Protein AF-A0A9E3FYX6-F1 (afdb_monomer_lite)

Radius of gyration: 22.77 Å; chains: 1; bounding box: 39×69×64 Å

Foldseek 3Di:
DDDDDDPDDDDDDDDDDDDDDDDDDPDDDDDDDDDDDDDDDDDDDDDDDDDPPVPPLPQDDQQKKWWKWWPPDPVTDIQIAGEHCPDPDSVVRHHYCPDQVNVVVSRDDAQDWDWGADPNDTIIMHGHDMGDPVVPPD

Structure (mmCIF, N/CA/C/O backbone):
data_AF-A0A9E3FYX6-F1
#
_entry.id   AF-A0A9E3FYX6-F1
#
loop_
_atom_site.group_PDB
_atom_site.id
_atom_site.type_symbol
_atom_site.label_atom_id
_atom_site.label_alt_id
_atom_site.label_comp_id
_atom_site.label_asym_id
_atom_site.label_entity_id
_atom_site.label_seq_id
_atom_site.pdbx_PDB_ins_code
_atom_site.Cartn_x
_atom_site.Cartn_y
_atom_site.Cartn_z
_atom_site.occupancy
_atom_site.B_iso_or_equiv
_atom_site.auth_seq_id
_atom_site.auth_comp_id
_atom_site.auth_asym_id
_atom_site.auth_atom_id
_atom_site.pdbx_PDB_model_num
ATOM 1 N N . MET A 1 1 ? -18.990 -51.224 -11.702 1.00 45.44 1 MET A N 1
ATOM 2 C CA . MET A 1 1 ? -17.592 -50.749 -11.604 1.00 45.44 1 MET A CA 1
ATOM 3 C C . MET A 1 1 ? -17.280 -50.502 -10.133 1.00 45.44 1 MET A C 1
ATOM 5 O O . MET A 1 1 ? -18.096 -49.876 -9.473 1.00 45.44 1 MET A O 1
ATOM 9 N N . LYS A 1 2 ? -16.197 -51.072 -9.587 1.00 49.16 2 LYS A N 1
ATOM 10 C CA . LYS A 1 2 ? -15.814 -50.928 -8.168 1.00 49.16 2 LYS A CA 1
ATOM 11 C C . LYS A 1 2 ? -14.742 -49.840 -8.057 1.00 49.16 2 LYS A C 1
ATOM 13 O O . LYS A 1 2 ? -13.663 -50.016 -8.612 1.00 49.16 2 LYS A O 1
ATOM 18 N N . ILE A 1 3 ? -15.045 -48.737 -7.376 1.00 63.88 3 ILE A N 1
ATOM 19 C CA . ILE A 1 3 ? -14.116 -47.618 -7.166 1.00 63.88 3 ILE A CA 1
ATOM 20 C C . ILE A 1 3 ? -13.373 -47.877 -5.850 1.00 63.88 3 ILE A C 1
ATOM 22 O O . ILE A 1 3 ? -14.009 -48.060 -4.814 1.00 63.88 3 ILE A O 1
ATOM 26 N N . LYS A 1 4 ? -12.040 -47.950 -5.890 1.00 62.31 4 LYS A N 1
ATOM 27 C CA . LYS A 1 4 ? -11.198 -48.018 -4.685 1.00 62.31 4 LYS A CA 1
ATOM 28 C C . LYS A 1 4 ? -10.793 -46.593 -4.284 1.00 62.31 4 LYS A C 1
ATOM 30 O O . LYS A 1 4 ? -10.414 -45.836 -5.177 1.00 62.31 4 LYS A O 1
ATOM 35 N N . PRO A 1 5 ? -10.838 -46.218 -2.994 1.00 61.34 5 PRO A N 1
ATOM 36 C CA . PRO A 1 5 ? -10.352 -44.915 -2.561 1.00 61.34 5 PRO A CA 1
ATOM 37 C C . PRO A 1 5 ? -8.818 -44.869 -2.620 1.00 61.34 5 PRO A C 1
ATOM 39 O O . PRO A 1 5 ? -8.138 -45.788 -2.161 1.00 61.34 5 PRO A O 1
ATOM 42 N N . LEU A 1 6 ? -8.286 -43.797 -3.207 1.00 60.59 6 LEU A N 1
ATOM 43 C CA . LEU A 1 6 ? -6.866 -43.455 -3.172 1.00 60.59 6 LEU A CA 1
ATOM 44 C C . LEU A 1 6 ? -6.511 -42.990 -1.755 1.00 60.59 6 LEU A C 1
ATOM 46 O O . LEU A 1 6 ? -7.204 -42.147 -1.187 1.00 60.59 6 LEU A O 1
ATOM 50 N N . GLN A 1 7 ? -5.445 -43.554 -1.182 1.00 51.91 7 GLN A N 1
ATOM 51 C CA . GLN A 1 7 ? -4.883 -43.084 0.082 1.00 51.91 7 GLN A CA 1
ATOM 52 C C . GLN A 1 7 ? -4.439 -41.629 -0.087 1.00 51.91 7 GLN A C 1
ATOM 54 O O . GLN A 1 7 ? -3.492 -41.333 -0.812 1.00 51.91 7 GLN A O 1
ATOM 59 N N . GLN A 1 8 ? -5.155 -40.723 0.570 1.00 53.97 8 GLN A N 1
ATOM 60 C CA . GLN A 1 8 ? -4.814 -39.314 0.630 1.00 53.97 8 GLN A CA 1
ATOM 61 C C . GLN A 1 8 ? -3.726 -39.142 1.693 1.00 53.97 8 GLN A C 1
ATOM 63 O O . GLN A 1 8 ? -3.966 -39.358 2.881 1.00 53.97 8 GLN A O 1
ATOM 68 N N . ALA A 1 9 ? -2.511 -38.811 1.253 1.00 54.56 9 ALA A N 1
ATOM 69 C CA . ALA A 1 9 ? -1.420 -38.438 2.143 1.00 54.56 9 ALA A CA 1
ATOM 70 C C . ALA A 1 9 ? -1.860 -37.250 3.012 1.00 54.56 9 ALA A C 1
ATOM 72 O O . ALA A 1 9 ? -2.461 -36.296 2.512 1.00 54.56 9 ALA A O 1
ATOM 73 N N . ALA A 1 10 ? -1.594 -37.333 4.315 1.00 54.94 10 ALA A N 1
ATOM 74 C CA . ALA A 1 10 ? -1.919 -36.282 5.264 1.00 54.94 10 ALA A CA 1
ATOM 75 C C . ALA A 1 10 ? -1.184 -34.992 4.868 1.00 54.94 10 ALA A C 1
ATOM 77 O O . ALA A 1 10 ? 0.033 -34.892 5.013 1.00 54.94 10 ALA A O 1
ATOM 78 N N . ALA A 1 11 ? -1.927 -34.012 4.352 1.00 58.59 11 ALA A N 1
ATOM 79 C CA . ALA A 1 11 ? -1.428 -32.658 4.194 1.00 58.59 11 ALA A CA 1
ATOM 80 C C . ALA A 1 11 ? -1.087 -32.130 5.593 1.00 58.59 11 ALA A C 1
ATOM 82 O O . ALA A 1 11 ? -1.967 -32.021 6.452 1.00 58.59 11 ALA A O 1
ATOM 83 N N . GLY A 1 12 ? 0.199 -31.873 5.839 1.00 54.84 12 GLY A N 1
ATOM 84 C CA . GLY A 1 12 ? 0.661 -31.261 7.077 1.00 54.84 12 GLY A CA 1
ATOM 85 C C . GLY A 1 12 ? -0.101 -29.960 7.306 1.00 54.84 12 GLY A C 1
ATOM 86 O O . GLY A 1 12 ? -0.086 -29.068 6.461 1.00 54.84 12 GLY A O 1
ATOM 87 N N . ARG A 1 13 ? -0.812 -29.872 8.432 1.00 56.62 13 ARG A N 1
ATOM 88 C CA . ARG A 1 13 ? -1.438 -28.627 8.876 1.00 56.62 13 ARG A CA 1
ATOM 89 C C . ARG A 1 13 ? -0.321 -27.687 9.320 1.00 56.62 13 ARG A C 1
ATOM 91 O O . ARG A 1 13 ? 0.175 -27.814 10.434 1.00 56.62 13 ARG A O 1
ATOM 98 N N . GLY A 1 14 ? 0.097 -26.791 8.432 1.00 55.06 14 GLY A N 1
ATOM 99 C CA . GLY A 1 14 ? 0.843 -25.599 8.819 1.00 55.06 14 GLY A CA 1
ATOM 100 C C . GLY A 1 14 ? -0.119 -24.638 9.508 1.00 55.06 14 GLY A C 1
ATOM 101 O O . GLY A 1 14 ? -1.169 -24.318 8.953 1.00 55.06 14 GLY A O 1
ATOM 102 N N . TYR A 1 15 ? 0.198 -24.235 10.733 1.00 56.19 15 TYR A N 1
ATOM 103 C CA . TYR A 1 15 ? -0.530 -23.183 11.431 1.00 56.19 15 TYR A CA 1
ATOM 104 C C . TYR A 1 15 ? 0.103 -21.845 11.039 1.00 56.19 15 TYR A C 1
ATOM 106 O O . TYR A 1 15 ? 1.307 -21.674 11.212 1.00 56.19 15 TYR A O 1
ATOM 114 N N . SER A 1 16 ? -0.684 -20.913 10.500 1.00 58.44 16 SER A N 1
ATOM 115 C CA . SER A 1 16 ? -0.270 -19.511 10.390 1.00 58.44 16 SER A CA 1
ATOM 116 C C . SER A 1 16 ? -0.532 -18.835 11.733 1.00 58.44 16 SER A C 1
ATOM 118 O O . SER A 1 16 ? -1.682 -18.729 12.160 1.00 58.44 16 SER A O 1
ATOM 120 N N . GLU A 1 17 ? 0.527 -18.418 12.425 1.00 63.53 17 GLU A N 1
ATOM 121 C CA . GLU A 1 17 ? 0.409 -17.544 13.592 1.00 63.53 17 GLU A CA 1
ATOM 122 C C . GLU A 1 17 ? 0.192 -16.102 13.126 1.00 63.53 17 GLU A C 1
ATOM 124 O O . GLU A 1 17 ? 0.995 -15.554 12.376 1.00 63.53 17 GLU A O 1
ATOM 129 N N . HIS A 1 18 ? -0.889 -15.482 13.594 1.00 46.44 18 HIS A N 1
ATOM 130 C CA . HIS A 1 18 ? -1.141 -14.055 13.423 1.00 46.44 18 HIS A CA 1
ATOM 131 C C . HIS A 1 18 ? -0.705 -13.329 14.701 1.00 46.44 18 HIS A C 1
ATOM 133 O O . HIS A 1 18 ? -1.180 -13.660 15.790 1.00 46.44 18 HIS A O 1
ATOM 139 N N . ARG A 1 19 ? 0.192 -12.340 14.593 1.00 58.66 19 ARG A N 1
ATOM 140 C CA . ARG A 1 19 ? 0.553 -11.445 15.705 1.00 58.66 19 ARG A CA 1
ATOM 141 C C . ARG A 1 19 ? 0.004 -10.047 15.451 1.00 58.66 19 ARG A C 1
ATOM 143 O O . ARG A 1 19 ? 0.221 -9.477 14.394 1.00 58.66 19 ARG A O 1
ATOM 150 N N . THR A 1 20 ? -0.650 -9.478 16.460 1.00 51.50 20 THR A N 1
ATOM 151 C CA . THR A 1 20 ? -1.088 -8.078 16.459 1.00 51.50 20 THR A CA 1
ATOM 152 C C . THR A 1 20 ? 0.033 -7.192 16.993 1.00 51.50 20 THR A C 1
ATOM 154 O O . THR A 1 20 ? 0.421 -7.320 18.157 1.00 51.50 20 THR A O 1
ATOM 157 N N . VAL A 1 21 ? 0.539 -6.273 16.172 1.00 57.72 21 VAL A N 1
ATOM 158 C CA . VAL A 1 21 ? 1.507 -5.256 16.604 1.00 57.72 21 VAL A CA 1
ATOM 159 C C . VAL A 1 21 ? 0.740 -4.003 17.035 1.00 57.72 21 VAL A C 1
ATOM 161 O O . VAL A 1 21 ? -0.046 -3.453 16.268 1.00 57.72 21 VAL A O 1
ATOM 164 N N . ARG A 1 22 ? 0.934 -3.548 18.279 1.00 42.44 22 ARG A N 1
ATOM 165 C CA . ARG A 1 22 ? 0.455 -2.231 18.731 1.00 42.44 22 ARG A CA 1
ATOM 166 C C . ARG A 1 22 ? 1.520 -1.189 18.406 1.00 42.44 22 ARG A C 1
ATOM 168 O O . ARG A 1 22 ? 2.671 -1.363 18.801 1.00 42.44 22 ARG A O 1
ATOM 175 N N . ALA A 1 23 ? 1.134 -0.118 17.716 1.00 42.53 23 ALA A N 1
ATOM 176 C CA . ALA A 1 23 ? 2.012 1.020 17.479 1.00 42.53 23 ALA A CA 1
ATOM 177 C C . ALA A 1 23 ? 2.441 1.629 18.824 1.00 42.53 23 ALA A C 1
ATOM 179 O O . ALA A 1 23 ? 1.608 1.889 19.695 1.00 42.53 23 ALA A O 1
ATOM 180 N N . ALA A 1 24 ? 3.751 1.788 19.005 1.00 49.41 24 ALA A N 1
ATOM 181 C CA . ALA A 1 24 ? 4.321 2.390 20.196 1.00 49.41 24 ALA A CA 1
ATOM 182 C C . ALA A 1 24 ? 3.970 3.883 20.249 1.00 49.41 24 ALA A C 1
ATOM 184 O O . ALA A 1 24 ? 4.168 4.618 19.283 1.00 49.41 24 ALA A O 1
ATOM 185 N N . ASP A 1 25 ? 3.465 4.300 21.406 1.00 40.62 25 ASP A N 1
ATOM 186 C CA . ASP A 1 25 ? 3.214 5.686 21.782 1.00 40.62 25 ASP A CA 1
ATOM 187 C C . ASP A 1 25 ? 4.521 6.493 21.671 1.00 40.62 25 ASP A C 1
ATOM 189 O O . ASP A 1 25 ? 5.507 6.219 22.366 1.00 40.62 25 ASP A O 1
ATOM 193 N N . LEU A 1 26 ? 4.548 7.459 20.750 1.00 44.84 26 LEU A N 1
ATOM 194 C CA . LEU A 1 26 ? 5.631 8.429 20.605 1.00 44.84 26 LEU A CA 1
ATOM 195 C C . LEU A 1 26 ? 5.635 9.341 21.838 1.00 44.84 26 LEU A C 1
ATOM 197 O O . LEU A 1 26 ? 5.012 10.399 21.861 1.00 44.84 26 LEU A O 1
ATOM 201 N N . ARG A 1 27 ? 6.369 8.926 22.873 1.00 38.84 27 ARG A N 1
ATOM 202 C CA . ARG A 1 27 ? 6.701 9.776 24.017 1.00 38.84 27 ARG A CA 1
ATOM 203 C C . ARG A 1 27 ? 7.570 10.949 23.560 1.00 38.84 27 ARG A C 1
ATOM 205 O O . ARG A 1 27 ? 8.764 10.798 23.310 1.00 38.84 27 ARG A O 1
ATOM 212 N N . THR A 1 28 ? 6.962 12.128 23.504 1.00 42.25 28 THR A N 1
ATOM 213 C CA . THR A 1 28 ? 7.628 13.435 23.483 1.00 42.25 28 THR A CA 1
ATOM 214 C C . THR A 1 28 ? 8.522 13.587 24.725 1.00 42.25 28 THR A C 1
ATOM 216 O O . THR A 1 28 ? 8.016 13.420 25.837 1.00 42.25 28 THR A O 1
ATOM 219 N N . PRO A 1 29 ? 9.821 13.921 24.610 1.00 43.44 29 PRO A N 1
ATOM 220 C CA . PRO A 1 29 ? 10.638 14.238 25.774 1.00 43.44 29 PRO A CA 1
ATOM 221 C C . PRO A 1 29 ? 10.566 15.742 26.071 1.00 43.44 29 PRO A C 1
ATOM 223 O O . PRO A 1 29 ? 10.900 16.562 25.218 1.00 43.44 29 PRO A O 1
ATOM 226 N N . GLY A 1 30 ? 10.176 16.112 27.292 1.00 37.03 30 GLY A N 1
ATOM 227 C CA . GLY A 1 30 ? 10.425 17.457 27.817 1.00 37.03 30 GLY A CA 1
ATOM 228 C C . GLY A 1 30 ? 9.375 17.949 28.804 1.00 37.03 30 GLY A C 1
ATOM 229 O O . GLY A 1 30 ? 8.381 18.540 28.394 1.00 37.03 30 GLY A O 1
ATOM 230 N N . GLY A 1 31 ? 9.634 17.761 30.099 1.00 37.66 31 GLY A N 1
ATOM 231 C CA . GLY A 1 31 ? 8.891 18.442 31.158 1.00 37.66 31 GLY A CA 1
ATOM 232 C C . GLY A 1 31 ? 8.917 17.713 32.497 1.00 37.66 31 GLY A C 1
ATOM 233 O O . GLY A 1 31 ? 7.982 16.982 32.781 1.00 37.66 31 GLY A O 1
ATOM 234 N N . ASP A 1 32 ? 9.987 17.962 33.256 1.00 35.41 32 ASP A N 1
ATOM 235 C CA . ASP A 1 32 ? 10.076 18.056 34.724 1.00 35.41 32 ASP A CA 1
ATOM 236 C C . ASP A 1 32 ? 9.622 16.885 35.632 1.00 35.41 32 ASP A C 1
ATOM 238 O O . ASP A 1 32 ? 8.529 16.337 35.536 1.00 35.41 32 ASP A O 1
ATOM 242 N N . GLU A 1 33 ? 10.526 16.547 36.557 1.00 35.88 33 GLU A N 1
ATOM 243 C CA . GLU A 1 33 ? 10.450 15.587 37.672 1.00 35.88 33 GLU A CA 1
ATOM 244 C C . GLU A 1 33 ? 9.173 15.779 38.537 1.00 35.88 33 GLU A C 1
ATOM 246 O O . GLU A 1 33 ? 8.580 16.851 38.547 1.00 35.88 33 GLU A O 1
ATOM 251 N N . VAL A 1 34 ? 8.634 14.825 39.314 1.00 40.38 34 VAL A N 1
ATOM 252 C CA . VAL A 1 34 ? 9.227 14.028 40.414 1.00 40.38 34 VAL A CA 1
ATOM 253 C C . VAL A 1 34 ? 8.233 12.886 40.838 1.00 40.38 34 VAL A C 1
ATOM 255 O O . VAL A 1 34 ? 7.187 12.746 40.206 1.00 40.38 34 VAL A O 1
ATOM 258 N N . PRO A 1 35 ? 8.491 12.013 41.846 1.00 48.56 35 PRO A N 1
ATOM 259 C CA . PRO A 1 35 ? 8.682 10.574 41.650 1.00 48.56 35 PRO A CA 1
ATOM 260 C C . PRO A 1 35 ? 7.633 9.683 42.360 1.00 48.56 35 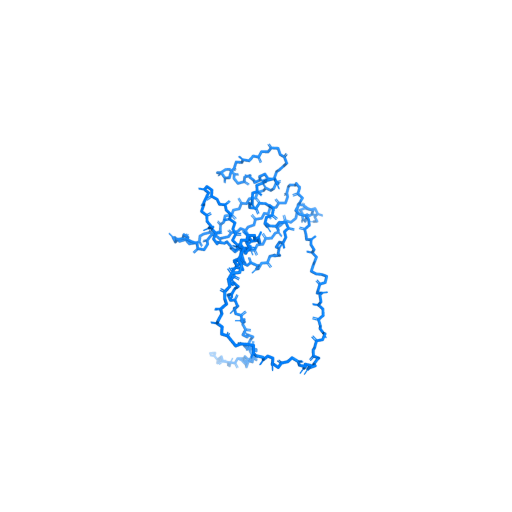PRO A C 1
ATOM 262 O O . PRO A 1 35 ? 6.846 10.142 43.185 1.00 48.56 35 PRO A O 1
ATOM 265 N N . GLY A 1 36 ? 7.707 8.366 42.138 1.00 32.91 36 GLY A N 1
ATOM 266 C CA . GLY A 1 36 ? 7.218 7.395 43.125 1.00 32.91 36 GLY A CA 1
ATOM 267 C C . GLY A 1 36 ? 6.646 6.099 42.561 1.00 32.91 36 GLY A C 1
ATOM 268 O O . GLY A 1 36 ? 5.432 5.979 42.449 1.00 32.91 36 GLY A O 1
ATOM 269 N N . ALA A 1 37 ? 7.516 5.130 42.259 1.00 37.44 37 ALA A N 1
ATOM 270 C CA . ALA A 1 37 ? 7.492 3.776 42.837 1.00 37.44 37 ALA A CA 1
ATOM 271 C C . ALA A 1 37 ? 8.386 2.813 42.028 1.00 37.44 37 ALA A C 1
ATOM 273 O O . ALA A 1 37 ? 8.141 2.563 40.853 1.00 37.44 37 ALA A O 1
ATOM 274 N N . ASP A 1 38 ? 9.402 2.302 42.724 1.00 36.16 38 ASP A N 1
ATOM 275 C CA . ASP A 1 38 ? 10.116 1.029 42.575 1.00 36.16 38 ASP A CA 1
ATOM 276 C C . ASP A 1 38 ? 10.680 0.552 41.219 1.00 36.16 38 ASP A C 1
ATOM 278 O O . ASP A 1 38 ? 10.011 0.022 40.336 1.00 36.16 38 ASP A O 1
ATOM 282 N N . ILE A 1 39 ? 12.009 0.644 41.178 1.00 42.53 39 ILE A N 1
ATOM 283 C CA . ILE A 1 39 ? 12.995 -0.095 40.380 1.00 42.53 39 ILE A CA 1
ATOM 284 C C . ILE A 1 39 ? 13.097 -1.499 41.050 1.00 42.53 39 ILE A C 1
ATOM 286 O O . ILE A 1 39 ? 12.993 -1.576 42.268 1.00 42.53 39 ILE A O 1
ATOM 290 N N . ILE A 1 40 ? 13.274 -2.651 40.388 1.00 43.81 40 ILE A N 1
ATOM 291 C CA . ILE A 1 40 ? 14.576 -3.195 39.949 1.00 43.81 40 ILE A CA 1
ATOM 292 C C . ILE A 1 40 ? 14.370 -4.512 39.167 1.00 43.81 40 ILE A C 1
ATOM 294 O O . ILE A 1 40 ? 13.802 -5.475 39.671 1.00 43.81 40 ILE A O 1
ATOM 298 N N . SER A 1 41 ? 14.898 -4.494 37.939 1.00 41.94 41 SER A N 1
ATOM 299 C CA . SER A 1 41 ? 15.691 -5.497 37.208 1.00 41.94 41 SER A CA 1
ATOM 300 C C . SER A 1 41 ? 15.535 -6.999 37.474 1.00 41.94 41 SER A C 1
ATOM 302 O O . SER A 1 41 ? 15.924 -7.492 38.525 1.00 41.94 41 SER A O 1
ATOM 304 N N . GLU A 1 42 ? 15.317 -7.745 36.386 1.00 36.97 42 GLU A N 1
ATOM 305 C CA . GLU A 1 42 ? 16.234 -8.837 36.039 1.00 36.97 42 GLU A CA 1
ATOM 306 C C . GLU A 1 42 ? 16.458 -8.872 34.519 1.00 36.97 42 GLU A C 1
ATOM 308 O O . GLU A 1 42 ? 15.543 -9.065 33.721 1.00 36.97 42 GLU A O 1
ATOM 313 N N . PHE A 1 43 ? 17.698 -8.593 34.127 1.00 52.34 43 PHE A N 1
ATOM 314 C CA . PHE A 1 43 ? 18.198 -8.591 32.760 1.00 52.34 43 PHE A CA 1
ATOM 315 C C . PHE A 1 43 ? 19.529 -9.331 32.805 1.00 52.34 43 PHE A C 1
ATOM 317 O O . PHE A 1 43 ? 20.499 -8.717 33.220 1.00 52.34 43 PHE A O 1
ATOM 324 N N . ILE A 1 44 ? 19.564 -10.612 32.423 1.00 43.44 44 ILE A N 1
ATOM 325 C CA . ILE A 1 44 ? 20.668 -11.319 31.734 1.00 43.44 44 ILE A CA 1
ATOM 326 C C . ILE A 1 44 ? 20.001 -12.518 31.040 1.00 43.44 44 ILE A C 1
ATOM 328 O O . ILE A 1 44 ? 19.401 -13.344 31.713 1.00 43.44 44 ILE A O 1
ATOM 332 N N . GLY A 1 45 ? 19.917 -12.521 29.705 1.00 34.84 45 GLY A N 1
ATOM 333 C CA . GLY A 1 45 ? 20.742 -13.391 28.849 1.00 34.84 45 GLY A CA 1
ATOM 334 C C . GLY A 1 45 ? 20.067 -14.761 28.666 1.00 34.84 45 GLY A C 1
ATOM 335 O O . GLY A 1 45 ? 19.601 -15.358 29.617 1.00 34.84 45 GLY A O 1
ATOM 336 N N . THR A 1 46 ? 19.984 -15.381 27.498 1.00 36.06 46 THR A N 1
ATOM 337 C CA . THR A 1 46 ? 21.004 -15.474 26.460 1.00 36.06 46 THR A CA 1
ATOM 338 C C . THR A 1 46 ? 20.331 -16.134 25.237 1.00 36.06 46 THR A C 1
ATOM 340 O O . THR A 1 46 ? 19.468 -16.990 25.397 1.00 36.06 46 THR A O 1
ATOM 343 N N . GLU A 1 47 ? 20.774 -15.739 24.042 1.00 40.47 47 GLU A N 1
ATOM 344 C CA . GLU A 1 47 ? 20.704 -16.484 22.7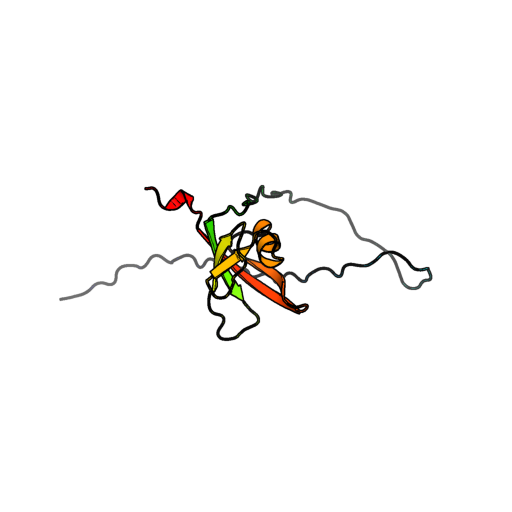68 1.00 40.47 47 GLU A CA 1
ATOM 345 C C . GLU A 1 47 ? 19.328 -16.708 22.126 1.00 40.47 47 GLU A C 1
ATOM 347 O O . GLU A 1 47 ? 18.646 -17.693 22.366 1.00 40.47 47 GLU A O 1
ATOM 352 N N . GLN A 1 48 ? 19.019 -15.880 21.130 1.00 41.94 48 GLN A N 1
ATOM 353 C CA . GLN A 1 48 ? 18.928 -16.407 19.767 1.00 41.94 48 GLN A CA 1
ATOM 354 C C . GLN A 1 48 ? 19.102 -15.259 18.776 1.00 41.94 48 GLN A C 1
ATOM 356 O O . GLN A 1 48 ? 18.168 -14.546 18.419 1.00 41.94 48 GLN A O 1
ATOM 361 N N . GLY A 1 49 ? 20.344 -15.073 18.329 1.00 46.72 49 GLY A N 1
ATOM 362 C CA . GLY A 1 49 ? 20.565 -14.421 17.053 1.00 46.72 49 GLY A CA 1
ATOM 363 C C . GLY A 1 49 ? 19.908 -15.274 15.978 1.00 46.72 49 GLY A C 1
ATOM 364 O O . GLY A 1 49 ? 20.282 -16.430 15.795 1.00 46.72 49 GLY A O 1
ATOM 365 N N . THR A 1 50 ? 18.932 -14.731 15.264 1.00 36.66 50 THR A N 1
ATOM 366 C CA . THR A 1 50 ? 18.629 -15.185 13.908 1.00 36.66 50 THR A CA 1
ATOM 367 C C . THR A 1 50 ? 18.018 -14.020 13.147 1.00 36.66 50 THR A C 1
ATOM 369 O O . THR A 1 50 ? 16.875 -13.653 13.374 1.00 36.66 50 THR A O 1
ATOM 372 N N . ALA A 1 51 ? 18.856 -13.439 12.290 1.00 40.38 51 ALA A N 1
ATOM 373 C CA . ALA A 1 51 ? 18.530 -12.521 11.213 1.00 40.38 51 ALA A CA 1
ATOM 374 C C . ALA A 1 51 ? 17.683 -11.297 11.610 1.00 40.38 51 ALA A C 1
ATOM 376 O O . ALA A 1 51 ? 16.457 -11.321 11.580 1.00 40.38 51 ALA A O 1
ATOM 377 N N . ALA A 1 52 ? 18.357 -10.151 11.766 1.00 39.59 52 ALA A N 1
ATOM 378 C CA . ALA A 1 52 ? 17.928 -9.010 10.965 1.00 39.59 52 ALA A CA 1
ATOM 379 C C . ALA A 1 52 ? 17.911 -9.527 9.523 1.00 39.59 52 ALA A C 1
ATOM 381 O O . ALA A 1 52 ? 18.956 -9.618 8.876 1.00 39.59 52 ALA A O 1
ATOM 382 N N . GLY A 1 53 ? 16.763 -10.075 9.124 1.00 40.41 53 GLY A N 1
ATOM 383 C CA . GLY A 1 53 ? 16.529 -10.465 7.759 1.00 40.41 53 GLY A CA 1
ATOM 384 C C . GLY A 1 53 ? 16.804 -9.212 6.970 1.00 40.41 53 GLY A C 1
ATOM 385 O O . GLY A 1 53 ? 16.227 -8.162 7.249 1.00 40.41 53 GLY A O 1
ATOM 386 N N . ASP A 1 54 ? 17.736 -9.316 6.040 1.00 42.00 54 ASP A N 1
ATOM 387 C CA . ASP A 1 54 ? 17.777 -8.472 4.863 1.00 42.00 54 ASP A CA 1
ATOM 388 C C . ASP A 1 54 ? 16.451 -8.737 4.126 1.00 42.00 54 ASP A C 1
ATOM 390 O O . ASP A 1 54 ? 16.386 -9.464 3.138 1.00 42.00 54 ASP A O 1
ATOM 394 N N . GLU A 1 55 ? 15.336 -8.308 4.726 1.00 49.78 55 GLU A N 1
ATOM 395 C CA . GLU A 1 55 ? 14.052 -8.298 4.067 1.00 49.78 55 GLU A CA 1
ATOM 396 C C . GLU A 1 55 ? 14.260 -7.325 2.924 1.00 49.78 55 GLU A C 1
ATOM 398 O O . GLU A 1 55 ? 14.713 -6.198 3.168 1.00 49.78 55 GLU A O 1
ATOM 403 N N . PRO A 1 56 ? 14.046 -7.764 1.675 1.00 50.50 56 PRO A N 1
ATOM 404 C CA . PRO A 1 56 ? 14.299 -6.912 0.539 1.00 50.50 56 PRO A CA 1
ATOM 405 C C . PRO A 1 56 ? 13.414 -5.686 0.721 1.00 50.50 56 PRO A C 1
ATOM 407 O O . PRO A 1 56 ? 12.199 -5.773 0.556 1.00 50.50 56 PRO A O 1
ATOM 410 N N . GLN A 1 57 ? 14.020 -4.556 1.102 1.00 56.06 57 GLN A N 1
ATOM 411 C CA . GLN A 1 57 ? 13.359 -3.262 1.111 1.00 56.06 57 GLN A CA 1
ATOM 412 C C . GLN A 1 57 ? 13.001 -2.990 -0.337 1.00 56.06 57 GLN A C 1
ATOM 414 O O . GLN A 1 57 ? 13.814 -2.509 -1.133 1.00 56.06 57 GLN A O 1
ATOM 419 N N . TYR A 1 58 ? 11.802 -3.419 -0.712 1.00 66.19 58 TYR A N 1
ATOM 420 C CA . TYR A 1 58 ? 11.340 -3.265 -2.062 1.00 66.19 58 TYR A CA 1
ATOM 421 C C . TYR A 1 58 ? 11.039 -1.789 -2.248 1.00 66.19 58 TYR A C 1
ATOM 423 O O . TYR A 1 58 ? 10.063 -1.241 -1.739 1.00 66.19 58 TYR A O 1
ATOM 431 N N . GLN A 1 59 ? 11.916 -1.128 -2.989 1.00 74.38 59 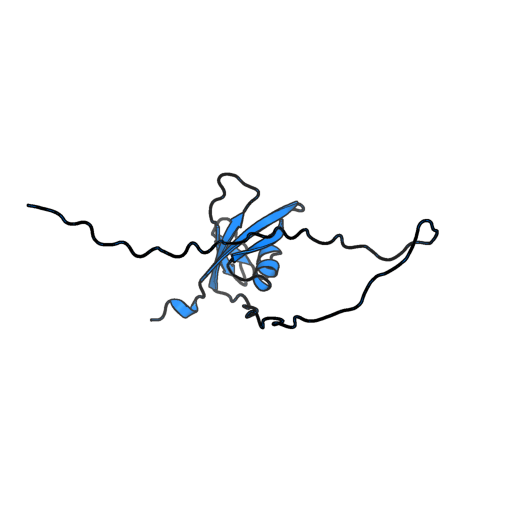GLN A N 1
ATOM 432 C CA . GLN A 1 59 ? 11.701 0.255 -3.343 1.00 74.38 59 GLN A CA 1
ATOM 433 C C . GLN A 1 59 ? 10.627 0.318 -4.428 1.00 74.38 59 GLN A C 1
ATOM 435 O O . GLN A 1 59 ? 10.904 -0.021 -5.580 1.00 74.38 59 GLN A O 1
ATOM 440 N N . LEU A 1 60 ? 9.418 0.748 -4.046 1.00 83.12 60 LEU A N 1
ATOM 441 C CA . LEU A 1 60 ? 8.303 0.985 -4.965 1.00 83.12 60 LEU A CA 1
ATOM 442 C C . LEU A 1 60 ? 8.753 1.828 -6.155 1.00 83.12 60 LEU A C 1
ATOM 444 O O . LEU A 1 60 ? 9.327 2.909 -5.990 1.00 83.12 60 LEU A O 1
ATOM 448 N N . ARG A 1 61 ? 8.479 1.334 -7.360 1.00 86.50 61 ARG A N 1
ATOM 449 C CA . ARG A 1 61 ? 8.845 1.997 -8.608 1.00 86.50 61 ARG A CA 1
ATOM 450 C C . ARG A 1 61 ? 7.611 2.537 -9.301 1.00 86.50 61 ARG A C 1
ATOM 452 O O . ARG A 1 61 ? 6.504 2.026 -9.158 1.00 86.50 61 ARG A O 1
ATOM 459 N N . HIS A 1 62 ? 7.828 3.566 -10.109 1.00 88.62 62 HIS A N 1
ATOM 460 C CA . HIS A 1 62 ? 6.809 4.050 -11.025 1.00 88.62 62 HIS A CA 1
ATOM 461 C C . HIS A 1 62 ? 6.300 2.911 -11.922 1.00 88.62 62 HIS A C 1
ATOM 463 O O . HIS A 1 62 ? 7.097 2.224 -12.563 1.00 88.62 62 HIS A O 1
ATOM 469 N N . GLY A 1 63 ? 4.980 2.754 -11.995 1.00 87.81 63 GLY A N 1
ATOM 470 C CA . GLY A 1 63 ? 4.309 1.709 -12.764 1.00 87.81 63 GLY A CA 1
ATOM 471 C C . GLY A 1 63 ? 4.085 0.398 -12.009 1.00 87.81 63 GLY A C 1
ATOM 472 O O . GLY A 1 63 ? 3.366 -0.454 -12.526 1.00 87.81 63 GLY A O 1
ATOM 473 N N . ASP A 1 64 ? 4.637 0.232 -10.804 1.00 90.25 64 ASP A N 1
ATOM 474 C CA . ASP A 1 64 ? 4.308 -0.921 -9.964 1.00 90.25 64 ASP A CA 1
ATOM 475 C C . ASP A 1 64 ? 2.836 -0.882 -9.561 1.00 90.25 64 ASP A C 1
ATOM 477 O O . ASP A 1 64 ? 2.268 0.189 -9.330 1.00 90.25 64 ASP A O 1
ATOM 481 N N . ARG A 1 65 ? 2.215 -2.057 -9.458 1.00 93.31 65 ARG A N 1
ATOM 482 C CA . ARG A 1 65 ? 0.849 -2.191 -8.957 1.00 93.31 65 ARG A CA 1
ATOM 483 C C . ARG A 1 65 ? 0.863 -2.788 -7.565 1.00 93.31 65 ARG A C 1
ATOM 485 O O . ARG A 1 65 ? 1.421 -3.856 -7.341 1.00 93.31 65 ARG A O 1
ATOM 492 N N . VAL A 1 66 ? 0.236 -2.095 -6.631 1.00 93.69 66 VAL A N 1
ATOM 493 C CA . VAL A 1 66 ? 0.061 -2.535 -5.252 1.00 93.69 66 VAL A CA 1
ATOM 494 C C . VAL A 1 66 ? -1.398 -2.888 -5.025 1.00 93.69 66 VAL A C 1
ATOM 496 O O . VAL A 1 66 ? -2.311 -2.186 -5.465 1.00 93.69 66 VAL A O 1
ATOM 499 N N . ILE A 1 67 ? -1.605 -4.000 -4.336 1.00 94.62 67 ILE A N 1
ATOM 500 C CA . ILE A 1 67 ? -2.920 -4.499 -3.970 1.00 94.62 67 ILE A CA 1
ATOM 501 C C . ILE A 1 67 ? -2.988 -4.430 -2.457 1.00 94.62 67 ILE A C 1
ATOM 503 O O . ILE A 1 67 ? -2.163 -5.030 -1.765 1.00 94.62 67 ILE A O 1
ATOM 507 N N . ILE A 1 68 ? -3.954 -3.679 -1.947 1.00 94.75 68 ILE A N 1
ATOM 508 C CA . ILE A 1 68 ? -4.138 -3.475 -0.513 1.00 94.75 68 ILE A CA 1
ATOM 509 C C . ILE A 1 68 ? -5.561 -3.808 -0.101 1.00 94.75 68 ILE A C 1
ATOM 511 O O . ILE A 1 68 ? -6.458 -3.900 -0.934 1.00 94.75 68 ILE A O 1
ATOM 515 N N . ARG A 1 69 ? -5.785 -3.983 1.195 1.00 94.31 69 ARG A N 1
ATOM 516 C CA . ARG A 1 69 ? -7.117 -4.215 1.744 1.00 94.31 69 ARG A CA 1
ATOM 517 C C . ARG A 1 69 ? -7.281 -3.446 3.049 1.00 94.31 69 ARG A C 1
ATOM 519 O O . ARG A 1 69 ? -6.568 -3.716 4.010 1.00 94.31 69 ARG A O 1
ATOM 526 N N . HIS A 1 70 ? -8.232 -2.516 3.097 1.00 93.00 70 HIS A N 1
ATOM 527 C CA . HIS A 1 70 ? -8.562 -1.778 4.320 1.00 93.00 70 HIS A CA 1
ATOM 528 C C . HIS A 1 70 ? -9.295 -2.665 5.314 1.00 93.00 70 HIS A C 1
ATOM 530 O O . HIS A 1 70 ? -10.337 -3.240 4.992 1.00 93.00 70 HIS A O 1
ATOM 536 N N . LEU A 1 71 ? -8.770 -2.758 6.529 1.00 91.94 71 LEU A N 1
ATOM 537 C CA . LEU A 1 71 ? -9.314 -3.613 7.582 1.00 91.94 71 LEU A CA 1
ATOM 538 C C . LEU A 1 71 ? -10.416 -2.909 8.389 1.00 91.94 71 LEU A C 1
ATOM 540 O O . LEU A 1 71 ? -11.178 -3.573 9.083 1.00 91.94 71 LEU A O 1
ATOM 544 N N . ASP A 1 72 ? -10.541 -1.582 8.264 1.00 88.75 72 ASP A N 1
ATOM 545 C CA . ASP A 1 72 ? -11.558 -0.767 8.942 1.00 88.75 72 ASP A CA 1
ATOM 546 C C . ASP A 1 72 ? -12.939 -0.765 8.266 1.00 88.75 72 ASP A C 1
ATOM 548 O O . ASP A 1 72 ? -13.914 -0.323 8.874 1.00 88.75 72 ASP A O 1
ATOM 552 N N . LYS A 1 73 ? -13.052 -1.240 7.018 1.00 83.12 73 LYS A N 1
ATOM 553 C CA . LYS A 1 73 ? -14.305 -1.205 6.245 1.00 83.12 73 LYS A CA 1
ATOM 554 C C . LYS A 1 73 ? -14.812 -2.600 5.918 1.00 83.12 73 LYS A C 1
ATOM 556 O O . LYS A 1 73 ? -14.085 -3.413 5.354 1.00 83.12 73 LYS A O 1
ATOM 561 N N . GLU A 1 74 ? -16.097 -2.841 6.173 1.00 84.25 74 GLU A N 1
ATOM 562 C CA . GLU A 1 74 ? -16.809 -4.034 5.712 1.00 84.25 74 GLU A CA 1
ATOM 563 C C . GLU A 1 74 ? -17.780 -3.701 4.558 1.00 84.25 74 GLU A C 1
ATOM 565 O O . GLU A 1 74 ? -18.525 -2.723 4.647 1.00 84.25 74 GLU A O 1
ATOM 570 N N . PRO A 1 75 ? -17.817 -4.498 3.470 1.00 82.44 75 PRO A N 1
ATOM 571 C CA . PRO A 1 75 ? -16.935 -5.625 3.191 1.00 82.44 75 PRO A CA 1
ATOM 572 C C . PRO A 1 75 ? -15.529 -5.143 2.824 1.00 82.44 75 PRO A C 1
ATOM 574 O O . PRO A 1 75 ? -15.353 -4.252 1.995 1.00 82.44 75 PRO A O 1
ATOM 577 N N . SER A 1 76 ? -14.533 -5.790 3.413 1.00 84.56 76 SER A N 1
ATOM 578 C CA . SER A 1 76 ? -13.128 -5.449 3.221 1.00 84.56 76 SER A CA 1
ATOM 579 C C . SER A 1 76 ? -12.658 -5.999 1.869 1.00 84.56 76 SER A C 1
ATOM 581 O O . SER A 1 76 ? -12.243 -7.154 1.751 1.00 84.56 76 SER A O 1
ATOM 583 N N . ARG A 1 77 ? -12.848 -5.196 0.816 1.00 90.50 77 ARG A N 1
ATOM 584 C CA . ARG A 1 77 ? -12.507 -5.536 -0.573 1.00 90.50 77 ARG A CA 1
ATOM 585 C C . ARG A 1 77 ? -11.068 -5.115 -0.891 1.00 90.50 77 ARG A C 1
ATOM 587 O O . ARG A 1 77 ? -10.636 -4.082 -0.389 1.00 90.50 77 ARG A O 1
ATOM 594 N N . PRO A 1 78 ? -10.343 -5.878 -1.726 1.00 92.69 78 PRO A N 1
ATOM 595 C CA . PRO A 1 78 ? -9.053 -5.438 -2.235 1.00 92.69 78 PRO A CA 1
ATOM 596 C C . PRO A 1 78 ? -9.195 -4.187 -3.106 1.00 92.69 78 PRO A C 1
ATOM 598 O O . PRO A 1 78 ? -10.096 -4.111 -3.946 1.00 92.69 78 PRO A O 1
ATOM 601 N N . GLU A 1 79 ? -8.281 -3.246 -2.925 1.00 93.06 79 GLU A N 1
ATOM 602 C CA . GLU A 1 79 ? -8.109 -2.053 -3.742 1.00 93.06 79 GLU A CA 1
ATOM 603 C C . GLU A 1 79 ? -6.785 -2.138 -4.504 1.00 93.06 79 GLU A C 1
ATOM 605 O O . GLU A 1 79 ? -5.790 -2.670 -4.004 1.00 93.06 79 GLU A O 1
ATOM 610 N N . PHE A 1 80 ? -6.790 -1.625 -5.732 1.00 94.50 80 PHE A N 1
ATOM 611 C CA . PHE A 1 80 ? -5.690 -1.749 -6.681 1.00 94.50 80 PHE A CA 1
ATOM 612 C C . PHE A 1 80 ? -5.161 -0.361 -7.003 1.00 94.50 80 PHE A C 1
ATOM 614 O O . PHE A 1 80 ? -5.912 0.493 -7.475 1.00 94.50 80 PHE A O 1
ATOM 621 N N . TYR A 1 81 ? -3.866 -0.158 -6.794 1.00 94.38 81 TYR A N 1
ATOM 622 C CA . TYR A 1 81 ? -3.216 1.115 -7.054 1.00 94.38 81 TYR A CA 1
ATOM 623 C C . TYR A 1 81 ? -1.990 0.924 -7.929 1.00 94.38 81 TYR A C 1
ATOM 625 O O . TYR A 1 81 ? -1.165 0.054 -7.686 1.00 94.38 81 TYR A O 1
ATOM 633 N N . THR A 1 82 ? -1.847 1.770 -8.936 1.00 94.38 82 THR A N 1
ATOM 634 C CA . THR A 1 82 ? -0.641 1.907 -9.742 1.00 94.38 82 THR A CA 1
ATOM 635 C C . THR A 1 82 ? 0.168 3.069 -9.186 1.00 94.38 82 THR A C 1
ATOM 637 O O . THR A 1 82 ? -0.342 4.185 -9.057 1.00 94.38 82 THR A O 1
ATOM 640 N N . ILE A 1 83 ? 1.429 2.813 -8.859 1.00 93.50 83 ILE A N 1
ATOM 641 C CA . ILE A 1 83 ? 2.348 3.815 -8.335 1.00 93.50 83 ILE A CA 1
ATOM 642 C C . ILE A 1 83 ? 2.695 4.812 -9.444 1.00 93.50 83 ILE A C 1
ATOM 644 O O . ILE A 1 83 ? 3.265 4.447 -10.473 1.00 93.50 83 ILE A O 1
ATOM 648 N N . SER A 1 84 ? 2.370 6.083 -9.218 1.00 90.50 84 SER A N 1
ATOM 649 C CA . SER A 1 84 ? 2.665 7.199 -10.117 1.00 90.50 84 SER A CA 1
ATOM 650 C C . SER A 1 84 ? 3.571 8.226 -9.436 1.00 90.50 84 SER A C 1
ATOM 652 O O . SER A 1 84 ? 3.533 8.434 -8.224 1.00 90.50 84 SER A O 1
ATOM 654 N N . SER A 1 85 ? 4.404 8.891 -10.231 1.00 88.19 85 SER A N 1
ATOM 655 C CA . SER A 1 85 ? 5.290 9.974 -9.782 1.00 88.19 85 SER A CA 1
ATOM 656 C C . SER A 1 85 ? 4.717 11.353 -10.106 1.00 88.19 85 SER A C 1
ATOM 658 O O . SER A 1 85 ? 5.356 12.361 -9.812 1.00 88.19 85 SER A O 1
ATOM 660 N N . THR A 1 86 ? 3.559 11.401 -10.770 1.00 88.62 86 THR A N 1
ATOM 661 C CA . THR A 1 86 ? 2.974 12.633 -11.317 1.00 88.62 86 THR A CA 1
ATOM 662 C C . THR A 1 86 ? 1.531 12.820 -10.869 1.00 88.62 86 THR A C 1
ATOM 664 O O . THR A 1 86 ? 1.154 13.927 -10.494 1.00 88.62 86 THR A O 1
ATOM 667 N N . ASP A 1 87 ? 0.755 11.740 -10.822 1.00 88.75 87 ASP A N 1
ATOM 668 C CA . ASP A 1 87 ? -0.679 11.784 -10.547 1.00 88.75 87 ASP A CA 1
ATOM 669 C C . ASP A 1 87 ? -1.007 11.144 -9.200 1.00 88.75 87 ASP A C 1
ATOM 671 O O . ASP A 1 87 ? -0.432 10.124 -8.818 1.00 88.75 87 ASP A O 1
ATOM 675 N N . ASN A 1 88 ? -1.965 11.739 -8.492 1.00 90.50 88 ASN A N 1
ATOM 676 C CA . ASN A 1 88 ? -2.576 11.160 -7.304 1.00 90.50 88 ASN A CA 1
ATOM 677 C C . ASN A 1 88 ? -4.090 11.108 -7.497 1.00 90.50 88 ASN A C 1
ATOM 679 O O . ASN A 1 88 ? -4.784 12.069 -7.165 1.00 90.50 88 ASN A O 1
ATOM 683 N N . ASP A 1 89 ? -4.591 9.999 -8.027 1.00 90.62 89 ASP A N 1
ATOM 684 C CA . ASP A 1 89 ? -6.020 9.808 -8.238 1.00 90.62 89 ASP A CA 1
ATOM 685 C C . ASP A 1 89 ? -6.447 8.415 -7.754 1.00 90.62 89 ASP A C 1
ATOM 687 O O . ASP A 1 89 ? -6.474 7.455 -8.530 1.00 90.62 89 ASP A O 1
ATOM 691 N N . PRO A 1 90 ? -6.758 8.271 -6.453 1.00 86.81 90 PRO A N 1
ATOM 692 C CA . PRO A 1 90 ? -7.083 6.971 -5.880 1.00 86.81 90 PRO A CA 1
ATOM 693 C C . PRO A 1 90 ? -8.371 6.369 -6.460 1.00 86.81 90 PRO A C 1
ATOM 695 O O . PRO A 1 90 ? -8.523 5.153 -6.466 1.00 86.81 90 PRO A O 1
ATOM 698 N N . ILE A 1 91 ? -9.276 7.195 -7.001 1.00 87.75 91 ILE A N 1
ATOM 699 C CA . ILE A 1 91 ? -10.528 6.742 -7.628 1.00 87.75 91 ILE A CA 1
ATOM 700 C C . ILE A 1 91 ? -10.237 5.967 -8.919 1.00 87.75 91 ILE A C 1
ATOM 702 O O . ILE A 1 91 ? -10.845 4.928 -9.169 1.00 87.75 91 ILE A O 1
ATOM 706 N N . ASN A 1 92 ? -9.289 6.448 -9.721 1.00 90.88 92 ASN A N 1
ATOM 707 C CA . ASN A 1 92 ? -8.820 5.785 -10.933 1.00 90.88 92 ASN A CA 1
ATOM 708 C C . ASN A 1 92 ? -7.689 4.777 -10.656 1.00 90.88 92 ASN A C 1
ATOM 710 O O . ASN A 1 92 ? -7.108 4.234 -11.595 1.00 90.88 92 ASN A O 1
ATOM 714 N N . GLY A 1 93 ? -7.376 4.511 -9.383 1.00 91.38 93 GLY A N 1
ATOM 715 C CA . GLY A 1 93 ? -6.340 3.563 -8.986 1.00 91.38 93 GLY A CA 1
ATOM 716 C C . GLY A 1 93 ? -4.921 4.071 -9.239 1.00 91.38 93 GLY A C 1
ATOM 717 O O . GLY A 1 93 ? -4.035 3.267 -9.505 1.00 91.38 93 GLY A O 1
ATOM 718 N N . PHE A 1 94 ? -4.677 5.381 -9.171 1.00 92.69 94 PHE A N 1
ATOM 719 C CA . PHE A 1 94 ? -3.336 5.969 -9.190 1.00 92.69 94 PHE A CA 1
ATOM 720 C C . PHE A 1 94 ? -2.951 6.464 -7.802 1.00 92.69 94 PHE A C 1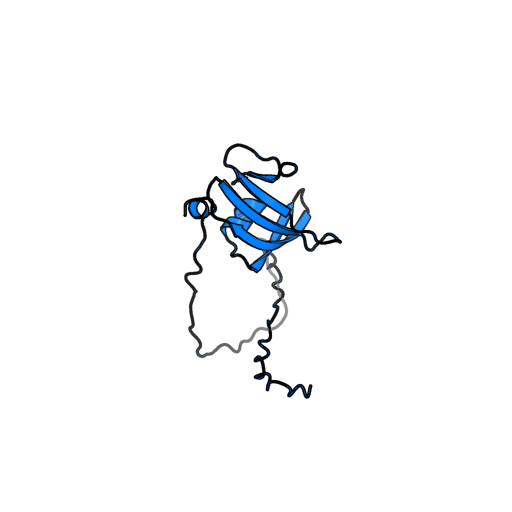
ATOM 722 O O . PHE A 1 94 ? -3.654 7.275 -7.200 1.00 92.69 94 PHE A O 1
ATOM 729 N N . LEU A 1 95 ? -1.803 6.009 -7.309 1.00 93.19 95 LEU A N 1
ATOM 730 C CA . LEU A 1 95 ? -1.267 6.421 -6.019 1.00 93.19 95 LEU A CA 1
ATOM 731 C C . LEU A 1 95 ? 0.061 7.132 -6.218 1.00 93.19 95 LEU A C 1
ATOM 733 O O . LEU A 1 95 ? 1.009 6.562 -6.760 1.00 93.19 95 LEU A O 1
ATOM 737 N N . HIS A 1 96 ? 0.147 8.370 -5.744 1.00 92.56 96 HIS A N 1
ATOM 738 C CA . HIS A 1 96 ? 1.385 9.119 -5.860 1.00 92.56 96 HIS A CA 1
ATOM 739 C C . HIS A 1 96 ? 2.429 8.634 -4.845 1.00 92.56 96 HIS A C 1
ATOM 741 O O . HIS A 1 96 ? 2.113 8.434 -3.670 1.00 92.56 96 HIS A O 1
ATOM 747 N N . VAL A 1 97 ? 3.696 8.526 -5.263 1.00 90.12 97 VAL A N 1
ATOM 748 C CA . VAL A 1 97 ? 4.826 8.037 -4.434 1.00 90.12 97 VAL A CA 1
ATOM 749 C C . VAL A 1 97 ? 5.055 8.805 -3.126 1.00 90.12 97 VAL A C 1
ATOM 751 O O . VAL A 1 97 ? 5.685 8.287 -2.215 1.00 90.12 97 VAL A O 1
ATOM 754 N N . LYS A 1 98 ? 4.561 10.044 -3.030 1.00 89.56 98 LYS A N 1
ATOM 755 C CA . LYS A 1 98 ? 4.669 10.904 -1.830 1.00 89.56 98 LYS A CA 1
ATOM 756 C C . LY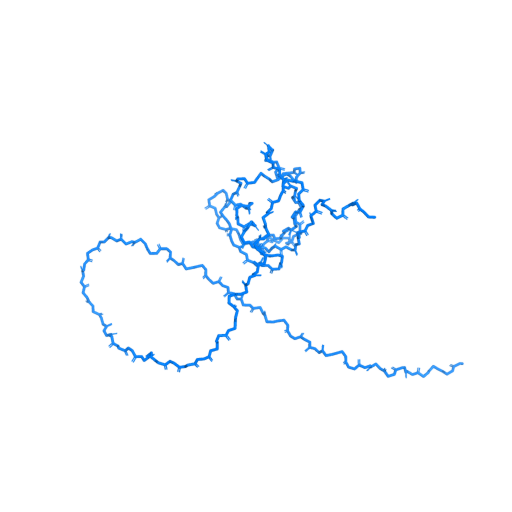S A 1 98 ? 3.436 10.877 -0.922 1.00 89.56 98 LYS A C 1
ATOM 758 O O . LYS A 1 98 ? 3.296 11.743 -0.066 1.00 89.56 98 LYS A O 1
ATOM 763 N N . THR A 1 99 ? 2.483 9.983 -1.167 1.00 90.44 99 THR A N 1
ATOM 764 C CA . THR A 1 99 ? 1.358 9.813 -0.242 1.00 90.44 99 THR A CA 1
ATOM 765 C C . THR A 1 99 ? 1.812 9.063 1.001 1.00 90.44 99 THR A C 1
ATOM 767 O O . THR A 1 99 ? 2.680 8.196 0.917 1.00 90.44 99 THR A O 1
ATOM 770 N N . THR A 1 100 ? 1.168 9.336 2.136 1.00 92.12 100 THR A N 1
ATOM 771 C CA . THR A 1 100 ? 1.410 8.614 3.396 1.00 92.12 100 THR A CA 1
ATOM 772 C C . THR A 1 100 ? 1.271 7.101 3.216 1.00 92.12 100 THR A C 1
ATOM 774 O O . THR A 1 100 ? 2.059 6.334 3.763 1.00 92.12 100 THR A O 1
ATOM 777 N N . LEU A 1 101 ? 0.311 6.672 2.391 1.00 91.69 101 LEU A N 1
ATOM 778 C CA . LEU A 1 101 ? 0.124 5.274 2.017 1.00 91.69 101 LEU A CA 1
ATOM 779 C C . LEU A 1 101 ? 1.307 4.717 1.208 1.00 91.69 101 LEU A C 1
ATOM 781 O O . LEU A 1 101 ? 1.809 3.648 1.540 1.00 91.69 101 LEU A O 1
ATOM 785 N N . ALA A 1 102 ? 1.777 5.420 0.172 1.00 90.50 102 ALA A N 1
ATOM 786 C CA . ALA A 1 102 ? 2.917 4.964 -0.628 1.00 90.50 102 ALA A CA 1
ATOM 787 C C . ALA A 1 102 ? 4.218 4.906 0.188 1.00 90.50 102 ALA A C 1
ATOM 789 O O . ALA A 1 102 ? 4.998 3.970 0.038 1.00 90.50 102 ALA A O 1
ATOM 790 N N . GLU A 1 103 ? 4.439 5.867 1.086 1.00 90.38 103 GLU A N 1
ATOM 791 C CA . GLU A 1 103 ? 5.599 5.870 1.982 1.00 90.38 103 GLU A CA 1
ATOM 792 C C . GLU A 1 103 ? 5.567 4.714 2.988 1.00 90.38 103 GLU A C 1
ATOM 794 O O . GLU A 1 103 ? 6.617 4.158 3.317 1.00 90.38 103 GLU A O 1
ATOM 799 N N . ALA A 1 104 ? 4.378 4.343 3.471 1.00 90.94 104 ALA A N 1
ATOM 800 C CA . ALA A 1 104 ? 4.202 3.177 4.327 1.00 90.94 104 ALA A CA 1
ATOM 801 C C . ALA A 1 104 ? 4.440 1.873 3.547 1.00 90.94 104 ALA A C 1
ATOM 803 O O . ALA A 1 104 ? 5.199 1.019 4.000 1.00 90.94 104 ALA A O 1
ATOM 804 N N . LEU A 1 105 ? 3.890 1.762 2.333 1.00 90.94 105 LEU A N 1
ATOM 805 C CA . LEU A 1 105 ? 4.099 0.611 1.450 1.00 90.94 105 LEU A CA 1
ATOM 806 C C . LEU A 1 105 ? 5.567 0.432 1.039 1.00 90.94 105 LEU A C 1
ATOM 808 O O . LEU A 1 105 ? 6.021 -0.694 0.897 1.00 90.94 105 LEU A O 1
ATOM 812 N N . ALA A 1 106 ? 6.334 1.516 0.889 1.00 88.44 106 ALA A N 1
ATOM 813 C CA . ALA A 1 106 ? 7.764 1.447 0.573 1.00 88.44 106 ALA A CA 1
ATOM 814 C C . ALA A 1 106 ? 8.618 0.823 1.694 1.00 88.44 106 ALA A C 1
ATOM 816 O O . ALA A 1 106 ? 9.784 0.502 1.471 1.00 88.44 106 ALA A O 1
ATOM 817 N N . LYS A 1 107 ? 8.059 0.691 2.902 1.00 88.19 107 LYS A N 1
ATOM 818 C CA . LYS A 1 107 ? 8.709 0.094 4.076 1.00 88.19 107 LYS A CA 1
ATOM 819 C C . LYS A 1 107 ? 8.111 -1.262 4.459 1.00 88.19 107 LYS A C 1
ATOM 821 O O . LYS A 1 107 ? 8.606 -1.867 5.402 1.00 88.19 107 LYS A O 1
ATOM 826 N N . ALA A 1 108 ? 7.057 -1.698 3.772 1.00 88.31 108 ALA A N 1
ATOM 827 C CA . ALA A 1 108 ? 6.319 -2.920 4.064 1.00 88.31 108 ALA A CA 1
ATOM 828 C C . ALA A 1 108 ? 6.576 -3.986 2.992 1.00 88.31 108 ALA A C 1
ATOM 830 O O . ALA A 1 108 ? 6.885 -3.668 1.841 1.00 88.31 108 ALA A O 1
ATOM 831 N N . ALA A 1 109 ? 6.397 -5.252 3.355 1.00 89.56 109 ALA A N 1
ATOM 832 C CA . ALA A 1 109 ? 6.417 -6.378 2.436 1.00 89.56 109 ALA A CA 1
ATOM 833 C C . ALA A 1 109 ? 4.992 -6.904 2.173 1.00 89.56 109 ALA A C 1
ATOM 835 O O . ALA A 1 109 ? 4.091 -6.746 3.002 1.00 89.56 109 ALA A O 1
ATOM 836 N N . PRO A 1 110 ? 4.740 -7.543 1.014 1.00 90.94 110 PRO A N 1
ATOM 837 C CA . PRO A 1 110 ? 3.494 -8.266 0.787 1.00 90.94 110 PRO A CA 1
ATOM 838 C C . PRO A 1 110 ? 3.205 -9.266 1.914 1.00 90.94 110 PRO A C 1
ATOM 840 O O . PRO A 1 110 ? 4.018 -10.143 2.196 1.00 90.94 110 PRO A O 1
ATOM 843 N N . GLY A 1 111 ? 2.030 -9.151 2.524 1.00 90.44 111 GLY A N 1
ATOM 844 C CA . GLY A 1 111 ? 1.605 -9.904 3.701 1.00 90.44 111 GLY A CA 1
ATOM 845 C C . GLY A 1 111 ? 1.580 -9.080 4.989 1.00 90.44 111 GLY A C 1
ATOM 846 O O . GLY A 1 111 ? 0.913 -9.499 5.933 1.00 90.44 111 GLY A O 1
ATOM 847 N N . ASP A 1 112 ? 2.240 -7.919 5.027 1.00 90.50 112 ASP A N 1
ATOM 848 C CA . ASP A 1 112 ? 2.273 -7.071 6.219 1.00 90.50 112 ASP A CA 1
ATOM 849 C C . ASP A 1 112 ? 0.970 -6.306 6.449 1.00 90.50 112 ASP A C 1
ATOM 851 O O . ASP A 1 112 ? 0.341 -5.773 5.528 1.00 90.50 112 ASP A O 1
ATOM 855 N N . GLU A 1 113 ? 0.612 -6.183 7.724 1.00 94.00 113 GLU A N 1
ATOM 856 C CA . GLU A 1 113 ? -0.437 -5.295 8.209 1.00 94.00 113 GLU A CA 1
ATOM 857 C C . GLU A 1 113 ? 0.203 -4.049 8.821 1.00 94.00 113 GLU A C 1
ATOM 859 O O . GLU A 1 113 ? 1.057 -4.136 9.705 1.00 94.00 113 GLU A O 1
ATOM 864 N N . PHE A 1 114 ? -0.225 -2.874 8.376 1.00 92.56 114 PHE A N 1
ATOM 865 C CA . PHE A 1 114 ? 0.255 -1.605 8.908 1.00 92.56 114 PHE A CA 1
ATOM 866 C C . PHE A 1 114 ? -0.870 -0.575 8.970 1.00 92.56 114 PHE A C 1
ATOM 868 O O . PHE A 1 114 ? -1.972 -0.781 8.466 1.00 92.56 114 PHE A O 1
ATOM 875 N N . THR A 1 115 ? -0.588 0.558 9.602 1.00 93.25 115 THR A N 1
ATOM 876 C CA . THR A 1 115 ? -1.526 1.675 9.717 1.00 93.25 115 THR A CA 1
ATOM 877 C C . THR A 1 115 ? -0.932 2.891 9.027 1.00 93.25 115 THR A C 1
ATOM 879 O O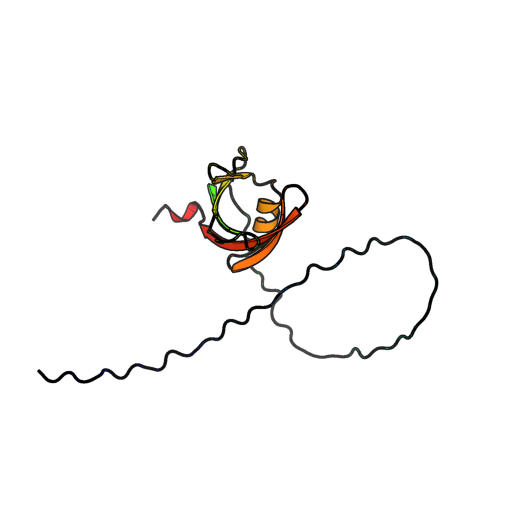 . THR A 1 115 ? 0.266 3.150 9.146 1.00 93.25 115 THR A O 1
ATOM 882 N N . TYR A 1 116 ? -1.761 3.643 8.310 1.00 92.25 116 TYR A N 1
ATOM 883 C CA . TYR A 1 116 ? -1.371 4.927 7.734 1.00 92.25 116 TYR A CA 1
ATOM 884 C C . TYR A 1 116 ? -2.413 5.996 8.059 1.00 92.25 116 TYR A C 1
ATOM 886 O O . TYR A 1 116 ? -3.575 5.689 8.327 1.00 92.25 116 TYR A O 1
ATOM 894 N N . ILE A 1 117 ? -1.989 7.259 8.035 1.00 90.81 117 ILE A N 1
ATOM 895 C CA . ILE A 1 117 ? -2.880 8.391 8.286 1.00 90.81 117 ILE A CA 1
ATOM 896 C C . ILE A 1 117 ? -3.537 8.804 6.968 1.00 90.81 117 ILE A C 1
ATOM 898 O O . ILE A 1 117 ? -2.851 9.206 6.022 1.00 90.81 117 ILE A O 1
ATOM 902 N N . ASP A 1 118 ? -4.865 8.748 6.939 1.00 87.75 118 ASP A N 1
ATOM 903 C CA . ASP A 1 118 ? -5.730 9.153 5.831 1.00 87.75 118 ASP A CA 1
ATOM 904 C C . ASP A 1 118 ? -6.742 10.177 6.347 1.00 87.75 118 ASP A C 1
ATOM 906 O O . ASP A 1 118 ? -7.485 9.900 7.288 1.00 87.75 118 ASP A O 1
ATOM 910 N N . ALA A 1 119 ? -6.745 11.388 5.787 1.00 86.44 119 ALA A N 1
ATOM 911 C CA . ALA A 1 119 ? -7.615 12.483 6.237 1.00 86.44 119 ALA A CA 1
ATOM 912 C C . ALA A 1 119 ? -7.603 12.735 7.771 1.00 86.44 119 ALA A C 1
ATOM 914 O O . ALA A 1 119 ? -8.601 13.168 8.345 1.00 86.44 119 ALA A O 1
ATOM 915 N N . GLY A 1 120 ? -6.470 12.474 8.438 1.00 87.25 120 GLY A N 1
ATOM 916 C CA . GLY A 1 120 ? -6.309 12.646 9.888 1.00 87.25 120 GLY A CA 1
ATOM 917 C C . GLY A 1 120 ? -6.815 11.479 10.743 1.00 87.25 120 GLY A C 1
ATOM 918 O O . GLY A 1 120 ? -6.873 11.618 11.962 1.00 87.25 120 GLY A O 1
ATOM 919 N N . GLN A 1 121 ? -7.175 10.348 10.134 1.00 88.44 121 GLN A N 1
ATOM 920 C CA . GLN A 1 121 ? -7.543 9.119 10.832 1.00 88.44 121 GLN A CA 1
ATOM 921 C C . GLN A 1 121 ? -6.529 8.012 10.552 1.00 88.44 121 GLN A C 1
ATOM 923 O O . GLN A 1 121 ? -6.081 7.837 9.419 1.00 88.44 121 GLN A O 1
ATOM 928 N N . ASP A 1 122 ? -6.198 7.248 11.588 1.00 91.56 122 ASP A N 1
ATOM 929 C CA . ASP A 1 122 ? -5.425 6.018 11.480 1.00 91.56 122 ASP A CA 1
ATOM 930 C C . ASP A 1 122 ? -6.256 4.930 10.799 1.00 91.56 122 ASP A C 1
ATOM 932 O O . ASP A 1 122 ? -7.301 4.516 11.310 1.00 91.56 122 ASP A O 1
ATOM 936 N N . ARG A 1 123 ? -5.795 4.463 9.636 1.00 92.69 123 ARG A N 1
ATOM 937 C CA . ARG A 1 123 ? -6.481 3.433 8.853 1.00 92.69 123 ARG A CA 1
ATOM 938 C C . ARG A 1 123 ? -5.624 2.170 8.756 1.00 92.69 123 ARG A C 1
ATOM 940 O O . ARG A 1 123 ? -4.532 2.229 8.183 1.00 92.69 123 ARG A O 1
ATOM 947 N N . PRO A 1 124 ? -6.084 1.042 9.327 1.00 93.06 124 PRO A N 1
ATOM 948 C CA . PRO A 1 124 ? -5.389 -0.232 9.239 1.00 93.06 124 PRO A CA 1
ATOM 949 C C . PRO A 1 124 ? -5.558 -0.837 7.843 1.00 93.06 124 PRO A C 1
ATOM 951 O O . PRO A 1 124 ? -6.661 -0.904 7.292 1.00 93.06 124 PRO A O 1
ATOM 954 N N . VAL A 1 125 ? -4.459 -1.311 7.274 1.00 94.62 125 VAL A N 1
ATOM 955 C CA . VAL A 1 125 ? -4.398 -1.855 5.922 1.00 94.62 125 VAL A CA 1
ATOM 956 C C . VAL A 1 125 ? -3.513 -3.096 5.884 1.00 94.62 125 VAL A C 1
ATOM 958 O O . VAL A 1 125 ? -2.474 -3.160 6.533 1.00 94.62 125 VAL A O 1
ATOM 961 N N . LEU A 1 126 ? -3.936 -4.083 5.100 1.00 94.62 126 LEU A N 1
ATOM 962 C CA . LEU A 1 126 ? -3.143 -5.250 4.734 1.00 94.62 126 LEU A CA 1
ATOM 963 C C . LEU A 1 126 ? -2.526 -5.023 3.352 1.00 94.62 126 LEU A C 1
ATOM 965 O O . LEU A 1 126 ? -3.254 -4.772 2.384 1.00 94.62 126 LEU A O 1
ATOM 969 N N . PHE A 1 127 ? -1.206 -5.160 3.240 1.00 93.81 127 PHE A N 1
ATOM 970 C CA . PHE A 1 127 ? -0.519 -5.243 1.958 1.00 93.81 127 PHE A CA 1
ATOM 971 C C . PHE A 1 127 ? -0.709 -6.645 1.389 1.00 93.81 127 PHE A C 1
ATOM 973 O O . PHE A 1 127 ? -0.154 -7.610 1.897 1.00 93.81 127 PHE A O 1
ATOM 980 N N . VAL A 1 128 ? -1.517 -6.792 0.345 1.00 93.94 128 VAL A N 1
ATOM 981 C CA . VAL A 1 128 ? -1.848 -8.115 -0.197 1.00 93.94 128 VAL A CA 1
ATOM 982 C C . VAL A 1 128 ? -0.750 -8.604 -1.132 1.00 93.94 128 VAL A C 1
ATOM 984 O O . VAL A 1 128 ? -0.258 -9.720 -0.988 1.00 93.94 128 VAL A O 1
ATOM 987 N N . SER A 1 129 ? -0.376 -7.782 -2.110 1.00 92.44 129 SER A N 1
ATOM 988 C CA . SER A 1 129 ? 0.611 -8.163 -3.117 1.00 92.44 129 SER A CA 1
ATOM 989 C C . SER A 1 129 ? 1.138 -6.965 -3.887 1.00 92.44 129 SER A C 1
ATOM 991 O O . SER A 1 129 ? 0.479 -5.932 -4.009 1.00 92.44 129 SER A O 1
ATOM 993 N N . LEU A 1 130 ? 2.319 -7.155 -4.459 1.00 91.12 130 LEU A N 1
ATOM 994 C CA . LEU A 1 130 ? 3.010 -6.203 -5.307 1.00 91.12 130 LEU A CA 1
ATOM 995 C C . LEU A 1 130 ? 3.289 -6.859 -6.656 1.00 91.12 130 LEU A C 1
ATOM 997 O O . LEU A 1 130 ? 3.933 -7.905 -6.723 1.00 91.12 130 LEU A O 1
ATOM 1001 N N . GLU A 1 131 ? 2.825 -6.229 -7.723 1.00 91.44 131 GLU A N 1
ATOM 1002 C CA . GLU A 1 131 ? 3.087 -6.639 -9.093 1.00 91.44 131 GLU A CA 1
ATOM 1003 C C . GLU A 1 131 ? 4.057 -5.635 -9.722 1.00 91.44 131 GLU A C 1
ATOM 1005 O O . GLU A 1 131 ? 3.706 -4.489 -10.019 1.00 91.44 131 GLU A O 1
ATOM 1010 N N . THR A 1 132 ? 5.304 -6.061 -9.909 1.00 86.44 132 THR A N 1
ATOM 1011 C CA . THR A 1 132 ? 6.336 -5.235 -10.537 1.00 86.44 132 THR A CA 1
ATOM 1012 C C . THR A 1 132 ? 6.108 -5.155 -12.043 1.00 86.44 132 THR A C 1
ATOM 1014 O O . THR A 1 132 ? 5.965 -6.182 -12.712 1.00 86.44 132 THR A O 1
ATOM 1017 N N . ALA A 1 133 ? 6.172 -3.950 -12.613 1.00 71.31 133 ALA A N 1
ATOM 1018 C CA . ALA A 1 133 ? 5.952 -3.737 -14.050 1.00 71.31 133 ALA A CA 1
ATOM 1019 C C . ALA A 1 133 ? 6.924 -4.532 -14.956 1.00 71.31 133 ALA A C 1
ATOM 1021 O O . ALA A 1 133 ? 6.610 -4.831 -16.107 1.00 71.31 133 ALA A O 1
ATOM 1022 N N . ALA A 1 134 ? 8.091 -4.926 -14.434 1.00 59.28 134 ALA A N 1
ATOM 1023 C CA . ALA A 1 134 ? 9.082 -5.733 -15.148 1.00 59.28 134 ALA A CA 1
ATOM 1024 C C . ALA A 1 134 ? 8.614 -7.169 -15.468 1.00 59.28 134 ALA A C 1
ATOM 1026 O O . ALA A 1 134 ? 9.204 -7.816 -16.328 1.00 59.28 134 ALA A O 1
ATOM 1027 N N . ALA A 1 135 ? 7.560 -7.670 -14.815 1.00 51.66 135 ALA A N 1
ATOM 1028 C CA . ALA A 1 135 ? 7.086 -9.042 -14.994 1.00 51.66 135 ALA A CA 1
ATOM 1029 C C . ALA A 1 135 ? 6.147 -9.246 -16.203 1.00 51.66 135 ALA A C 1
ATOM 1031 O O . ALA A 1 135 ? 5.739 -10.375 -16.458 1.00 51.66 135 ALA A O 1
ATOM 1032 N N . GLN A 1 136 ? 5.810 -8.200 -16.971 1.00 47.38 136 GLN A N 1
ATOM 1033 C CA . GLN A 1 136 ? 4.958 -8.323 -18.171 1.00 47.38 136 GLN A CA 1
ATOM 1034 C C . GLN A 1 136 ? 5.725 -8.530 -19.491 1.00 47.38 136 GLN A C 1
ATOM 1036 O O . GLN A 1 136 ? 5.125 -8.478 -20.563 1.00 47.38 136 GLN A O 1
ATOM 1041 N N . ALA A 1 137 ? 7.033 -8.787 -19.437 1.00 42.72 137 ALA A N 1
ATOM 1042 C CA . ALA A 1 137 ? 7.855 -9.080 -20.611 1.00 42.72 137 ALA A CA 1
ATOM 1043 C C . ALA A 1 137 ? 8.459 -10.495 -20.532 1.00 42.72 137 ALA A C 1
ATOM 1045 O O . ALA A 1 137 ? 9.664 -10.640 -20.331 1.00 42.72 137 ALA A O 1
ATOM 1046 N N . ALA A 1 138 ? 7.632 -11.536 -20.662 1.00 36.03 138 ALA A N 1
ATOM 1047 C CA . ALA A 1 138 ? 8.079 -12.912 -20.905 1.00 36.03 138 ALA A CA 1
ATOM 1048 C C . ALA A 1 138 ? 7.022 -13.698 -21.689 1.00 36.03 138 ALA A C 1
ATOM 1050 O O . ALA A 1 138 ? 5.835 -13.629 -21.298 1.00 36.03 138 ALA A O 1
#

pLDDT: mean 70.57, std 22.33, range [32.91, 94.75]

Sequence (138 aa):
MKIKPLQQAAAGRGYSEHRTVRAADLRTPGGDEVPGADIISEFIGTEQGTAAGDEPQYQLRHGDRVIIRHLDKEPSRPEFYTISSTDNDPINGFLHVKTTLAEALAKAAPGDEFTYIDAGQDRPVLFVSLETAAAQAA

Secondary structure (DSSP, 8-state):
--PPPP-------------PPPPP------------S------------------------TT-EEEEEESSSSS--EEEEEEESS--BGGGTEEETTSHHHHHHTT--TT-EEEEEETTEEEEEEEEEEE-GGGG--